Protein AF-X0S4E3-F1 (afdb_monomer)

Radius of gyration: 27.82 Å; Cα contacts (8 Å, |Δi|>4): 245; chains: 1; bounding box: 49×121×52 Å

Nearest PDB structures (foldseek):
  2nui-assembly1_A  TM=2.379E-01  e=7.200E+00  Bos taurus

Structure (mmCIF, N/CA/C/O backbone):
data_AF-X0S4E3-F1
#
_entry.id   AF-X0S4E3-F1
#
loop_
_atom_site.group_PDB
_atom_site.id
_atom_site.type_symbol
_atom_site.label_atom_id
_atom_site.label_alt_id
_atom_site.label_comp_id
_atom_site.label_asym_id
_atom_site.label_entity_id
_atom_site.label_seq_id
_atom_site.pdbx_PDB_ins_code
_atom_site.Cartn_x
_atom_site.Cartn_y
_atom_site.Cartn_z
_atom_site.occupancy
_atom_site.B_iso_or_equiv
_atom_site.auth_seq_id
_atom_site.auth_comp_id
_atom_site.auth_asym_id
_atom_site.auth_atom_id
_atom_site.pdbx_PDB_model_num
ATOM 1 N N . MET A 1 1 ? -19.720 76.109 3.151 1.00 43.03 1 MET A N 1
ATOM 2 C CA . MET A 1 1 ? -20.558 76.505 4.301 1.00 43.03 1 MET A CA 1
ATOM 3 C C . MET A 1 1 ? -21.151 75.230 4.879 1.00 43.03 1 MET A C 1
ATOM 5 O O . MET A 1 1 ? -21.863 74.566 4.143 1.00 43.03 1 MET A O 1
ATOM 9 N N . CYS A 1 2 ? -20.734 74.850 6.092 1.00 37.62 2 CYS A N 1
ATOM 10 C CA . CYS A 1 2 ? -21.480 74.135 7.144 1.00 37.62 2 CYS A CA 1
ATOM 11 C C . CYS A 1 2 ? -20.508 73.424 8.108 1.00 37.62 2 CYS A C 1
ATOM 13 O O . CYS A 1 2 ? -19.644 72.656 7.701 1.00 37.62 2 CYS A O 1
ATOM 15 N N . LEU A 1 3 ? -20.673 73.822 9.370 1.00 37.97 3 LEU A N 1
ATOM 16 C CA . LEU A 1 3 ? -20.004 73.531 10.642 1.00 37.97 3 LEU A CA 1
ATOM 17 C C . LEU A 1 3 ? -19.635 72.065 10.967 1.00 37.97 3 LEU A C 1
ATOM 19 O O . LEU A 1 3 ? -20.323 71.150 10.520 1.00 37.97 3 LEU A O 1
ATOM 23 N N . PRO A 1 4 ? -18.665 71.858 11.888 1.00 50.25 4 PRO A N 1
ATOM 24 C CA . PRO A 1 4 ? -18.472 70.607 12.615 1.00 50.25 4 PRO A CA 1
ATOM 25 C C . PRO A 1 4 ? -19.349 70.559 13.882 1.00 50.25 4 PRO A C 1
ATOM 27 O O . PRO A 1 4 ? -19.488 71.561 14.583 1.00 50.25 4 PRO A O 1
ATOM 30 N N . VAL A 1 5 ? -19.891 69.386 14.218 1.00 59.16 5 VAL A N 1
ATOM 31 C CA . VAL A 1 5 ? -20.451 69.085 15.547 1.00 59.16 5 VAL A CA 1
ATOM 32 C C . VAL A 1 5 ? -20.034 67.665 15.915 1.00 59.16 5 VAL A C 1
ATOM 34 O O . VAL A 1 5 ? -20.368 66.712 15.216 1.00 59.16 5 VAL A O 1
ATOM 37 N N . GLY A 1 6 ? -19.262 67.539 16.993 1.00 50.38 6 GLY A N 1
ATOM 38 C CA . GLY A 1 6 ? -18.930 66.258 17.604 1.00 50.38 6 GLY A CA 1
ATOM 39 C C . GLY A 1 6 ? -20.053 65.772 18.518 1.00 50.38 6 GLY A C 1
ATOM 40 O O . GLY A 1 6 ? -20.710 66.578 19.173 1.00 50.38 6 GLY A O 1
ATOM 41 N N . ILE A 1 7 ? -20.231 64.453 18.588 1.00 59.47 7 ILE A N 1
ATOM 42 C CA . ILE A 1 7 ? -20.979 63.765 19.643 1.00 59.47 7 ILE A CA 1
ATOM 43 C C . ILE A 1 7 ? -20.182 62.508 20.007 1.00 59.47 7 ILE A C 1
ATOM 45 O O . ILE A 1 7 ? -19.994 61.617 19.183 1.00 59.47 7 ILE A O 1
ATOM 49 N N . ALA A 1 8 ? -19.688 62.464 21.242 1.00 51.38 8 ALA A N 1
ATOM 50 C CA . ALA A 1 8 ? -19.317 61.229 21.922 1.00 51.38 8 ALA A CA 1
ATOM 51 C C . ALA A 1 8 ? -20.599 60.539 22.409 1.00 51.38 8 ALA A C 1
ATOM 53 O O . ALA A 1 8 ? -21.507 61.257 22.812 1.00 51.38 8 ALA A O 1
ATOM 54 N N . VAL A 1 9 ? -20.661 59.199 22.426 1.00 55.50 9 VAL A N 1
ATOM 55 C CA . VAL A 1 9 ? -21.383 58.407 23.448 1.00 55.50 9 VAL A CA 1
ATOM 56 C C . VAL A 1 9 ? -21.129 56.899 23.263 1.00 55.50 9 VAL A C 1
ATOM 58 O O . VAL A 1 9 ? -21.365 56.323 22.207 1.00 55.50 9 VAL A O 1
ATOM 61 N N . SER A 1 10 ? -20.612 56.336 24.355 1.00 46.28 10 SER A N 1
ATOM 62 C CA . SER A 1 10 ? -20.863 55.051 25.018 1.00 46.28 10 SER A CA 1
ATOM 63 C C . SER A 1 10 ? -20.974 53.726 24.259 1.00 46.28 10 SER A C 1
ATOM 65 O O . SER A 1 10 ? -21.902 53.456 23.503 1.00 46.28 10 SER A O 1
ATOM 67 N N . SER A 1 11 ? -20.093 52.827 24.699 1.00 52.97 11 SER A N 1
ATOM 68 C CA . SER A 1 11 ? -20.188 51.372 24.669 1.00 52.97 11 SER A CA 1
ATOM 69 C C . SER A 1 11 ? -21.566 50.861 25.105 1.00 52.97 11 SER A C 1
ATOM 71 O O . SER A 1 11 ? -21.992 51.095 26.237 1.00 52.97 11 SER A O 1
ATOM 73 N N . ALA A 1 12 ? -22.215 50.088 24.237 1.00 58.09 12 ALA A N 1
ATOM 74 C CA . ALA A 1 12 ? -23.301 49.191 24.608 1.00 58.09 12 ALA A CA 1
ATOM 75 C C . ALA A 1 12 ? -22.767 47.752 24.586 1.00 58.09 12 ALA A C 1
ATOM 77 O O . ALA A 1 12 ? -22.445 47.204 23.533 1.00 58.09 12 ALA A O 1
ATOM 78 N N . LEU A 1 13 ? -22.642 47.163 25.776 1.00 52.12 13 LEU A N 1
ATOM 79 C CA . LEU A 1 13 ? -22.484 45.726 25.970 1.00 52.12 13 LEU A CA 1
ATOM 80 C C . LEU A 1 13 ? -23.797 45.056 25.554 1.00 52.12 13 LEU A C 1
ATOM 82 O O . LEU A 1 13 ? -24.798 45.167 26.261 1.00 52.12 13 LEU A O 1
ATOM 86 N N . PHE A 1 14 ? -23.807 44.367 24.416 1.00 51.75 14 PHE A N 1
ATOM 87 C CA . PHE A 1 14 ? -24.912 43.481 24.065 1.00 51.75 14 PHE A CA 1
ATOM 88 C C . PHE A 1 14 ? -24.713 42.135 24.768 1.00 51.75 14 PHE A C 1
ATOM 90 O O . PHE A 1 14 ? -24.033 41.244 24.271 1.00 51.75 14 PHE A O 1
ATOM 97 N N . LEU A 1 15 ? -25.315 42.003 25.952 1.00 50.78 15 LEU A N 1
ATOM 98 C CA . LEU A 1 15 ? -25.684 40.710 26.524 1.00 50.78 15 LEU A CA 1
ATOM 99 C C . LEU A 1 15 ? -26.962 40.235 25.818 1.00 50.78 15 LEU A C 1
ATOM 101 O O . LEU A 1 15 ? -28.065 40.625 26.197 1.00 50.78 15 LEU A O 1
ATOM 105 N N . SER A 1 16 ? -26.821 39.404 24.784 1.00 55.19 16 SER A N 1
ATOM 106 C CA . SER A 1 16 ? -27.931 38.589 24.285 1.00 55.19 16 SER A CA 1
ATOM 107 C C . SER A 1 16 ? -27.975 37.278 25.066 1.00 55.19 16 SER A C 1
ATOM 109 O O . SER A 1 16 ? -27.141 36.396 24.866 1.00 55.19 16 SER A O 1
ATOM 111 N N . ALA A 1 17 ? -28.951 37.163 25.962 1.00 46.31 17 ALA A N 1
ATOM 112 C CA . ALA A 1 17 ? -29.372 35.896 26.533 1.00 46.31 17 ALA A CA 1
ATOM 113 C C . ALA A 1 17 ? -30.315 35.185 25.548 1.00 46.31 17 ALA A C 1
ATOM 115 O O . ALA A 1 17 ? -31.330 35.760 25.169 1.00 46.31 17 ALA A O 1
ATOM 116 N N . CYS A 1 18 ? -29.986 33.950 25.172 1.00 43.03 18 CYS A N 1
ATOM 117 C CA . CYS A 1 18 ? -30.846 32.957 24.516 1.00 43.03 18 CYS A CA 1
ATOM 118 C C . CYS A 1 18 ? -30.232 31.592 24.859 1.00 43.03 18 CYS A C 1
ATOM 120 O O . CYS A 1 18 ? -29.018 31.459 24.781 1.00 43.03 18 CYS A O 1
ATOM 122 N N . ASN A 1 19 ? -30.917 30.512 25.189 1.00 43.62 19 ASN A N 1
ATOM 123 C CA . ASN A 1 19 ? -32.287 30.183 25.553 1.00 43.62 19 ASN A CA 1
ATOM 124 C C . ASN A 1 19 ? -32.121 28.761 26.124 1.00 43.62 19 ASN A C 1
ATOM 126 O O . ASN A 1 19 ? -31.388 27.970 25.527 1.00 43.62 19 ASN A O 1
ATOM 130 N N . ASP A 1 20 ? -32.727 28.438 27.264 1.00 48.25 20 ASP A N 1
ATOM 131 C CA . ASP A 1 20 ? -32.642 27.093 27.845 1.00 48.25 20 ASP A CA 1
ATOM 132 C C . ASP A 1 20 ? -33.480 26.152 26.970 1.00 48.25 20 ASP A C 1
ATOM 134 O O . ASP A 1 20 ? -34.703 26.065 27.068 1.00 48.25 20 ASP A O 1
ATOM 138 N N . SER A 1 21 ? -32.827 25.561 25.978 1.00 42.69 21 SER A N 1
ATOM 139 C CA . SER A 1 21 ? -33.369 24.481 25.174 1.00 42.69 21 SER A CA 1
ATOM 140 C C . SER A 1 21 ? -32.535 23.269 25.515 1.00 42.69 21 SER A C 1
ATOM 142 O O . SER A 1 21 ? -31.381 23.164 25.106 1.00 42.69 21 SER A O 1
ATOM 144 N N . ASN 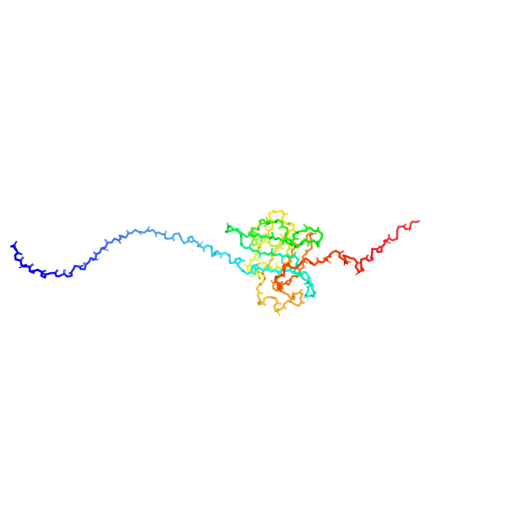A 1 22 ? -33.137 22.377 26.296 1.00 50.69 22 ASN A N 1
ATOM 145 C CA . ASN A 1 22 ? -32.684 21.016 26.507 1.00 50.69 22 ASN A CA 1
ATOM 146 C C . ASN A 1 22 ? -32.705 20.292 25.150 1.00 50.69 22 ASN A C 1
ATOM 148 O O . ASN A 1 22 ? -33.638 19.568 24.814 1.00 50.69 22 ASN A O 1
ATOM 152 N N . ILE A 1 23 ? -31.706 20.588 24.324 1.00 40.09 23 ILE A N 1
ATOM 153 C CA . ILE A 1 23 ? -31.292 19.744 23.223 1.00 40.09 23 ILE A CA 1
ATOM 154 C C . ILE A 1 23 ? -30.267 18.833 23.859 1.00 40.09 23 ILE A C 1
ATOM 156 O O . ILE A 1 23 ? -29.116 19.204 24.081 1.00 40.09 23 ILE A O 1
ATOM 160 N N . GLN A 1 24 ? -30.752 17.650 24.220 1.00 41.00 24 GLN A N 1
ATOM 161 C CA . GLN A 1 24 ? -29.929 16.473 24.367 1.00 41.00 24 GLN A CA 1
ATOM 162 C C . GLN A 1 24 ? -29.061 16.431 23.112 1.00 41.00 24 GLN A C 1
ATOM 164 O O . GLN A 1 24 ? -29.558 16.177 22.015 1.00 41.00 24 GLN A O 1
ATOM 169 N N . ALA A 1 25 ? -27.801 16.837 23.269 1.00 37.44 25 ALA A N 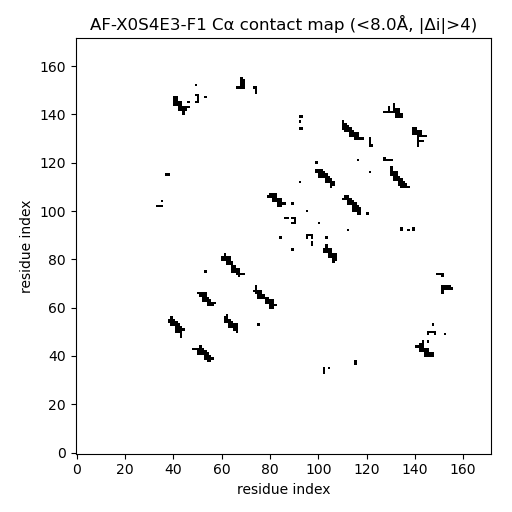1
ATOM 170 C CA . ALA A 1 25 ? -26.788 16.632 22.266 1.00 37.44 25 ALA A CA 1
ATOM 171 C C . ALA A 1 25 ? -26.752 15.121 22.078 1.00 37.44 25 ALA A C 1
ATOM 173 O O . ALA A 1 25 ? -26.221 14.388 22.911 1.00 37.44 25 ALA A O 1
ATOM 174 N N . ASP A 1 26 ? -27.437 14.665 21.036 1.00 37.53 26 ASP A N 1
ATOM 175 C CA . ASP A 1 26 ? -27.098 13.431 20.376 1.00 37.53 26 ASP A CA 1
ATOM 176 C C . ASP A 1 26 ? -25.646 13.631 19.973 1.00 37.53 26 ASP A C 1
ATOM 178 O O . ASP A 1 26 ? -25.326 14.361 19.030 1.00 37.53 26 ASP A O 1
ATOM 182 N N . THR A 1 27 ? -24.755 13.116 20.814 1.00 39.03 27 THR A N 1
ATOM 183 C CA . THR A 1 27 ? -23.342 12.970 20.529 1.00 39.03 27 THR A CA 1
ATOM 184 C C . THR A 1 27 ? -23.265 11.936 19.415 1.00 39.03 27 THR A C 1
ATOM 186 O O . THR A 1 27 ? -22.846 10.800 19.627 1.00 39.03 27 THR A O 1
ATOM 189 N N . GLY A 1 28 ? -23.717 12.324 18.220 1.00 39.19 28 GLY A N 1
ATOM 190 C CA . GLY A 1 28 ? -23.320 11.701 16.983 1.00 39.19 28 GLY A CA 1
ATOM 191 C C . GLY A 1 28 ? -21.812 11.758 17.021 1.00 39.19 28 GLY A C 1
ATOM 192 O O . GLY A 1 28 ? -21.222 12.835 16.916 1.00 39.19 28 GLY A O 1
ATOM 193 N N . MET A 1 29 ? -21.210 10.613 17.330 1.00 38.31 29 MET A N 1
ATOM 194 C CA . MET A 1 29 ? -19.779 10.432 17.248 1.00 38.31 29 MET A CA 1
ATOM 195 C C . MET A 1 29 ? -19.435 10.857 15.831 1.00 38.31 29 MET A C 1
ATOM 197 O O . MET A 1 29 ? -19.835 10.200 14.872 1.00 38.31 29 MET A O 1
ATOM 201 N N . VAL A 1 30 ? -18.808 12.024 15.696 1.00 39.00 30 VAL A N 1
ATOM 202 C CA . VAL A 1 30 ? -18.184 12.413 14.443 1.00 39.00 30 VAL A CA 1
ATOM 203 C C . VAL A 1 30 ? -17.111 11.355 14.269 1.00 39.00 30 VAL A C 1
ATOM 205 O O . VAL A 1 30 ? -16.094 11.395 14.960 1.00 39.00 30 VAL A O 1
ATOM 208 N N . GLU A 1 31 ? -17.420 10.327 13.478 1.00 47.69 31 GLU A N 1
ATOM 209 C CA . GLU A 1 31 ? -16.461 9.317 13.065 1.00 47.69 31 GLU A CA 1
ATOM 210 C C . GLU A 1 31 ? -15.294 10.111 12.495 1.00 47.69 31 GLU A C 1
ATOM 212 O O . GLU A 1 31 ? -15.454 10.865 11.529 1.00 47.69 31 GLU A O 1
ATOM 217 N N . ALA A 1 32 ? -14.169 10.092 13.212 1.00 57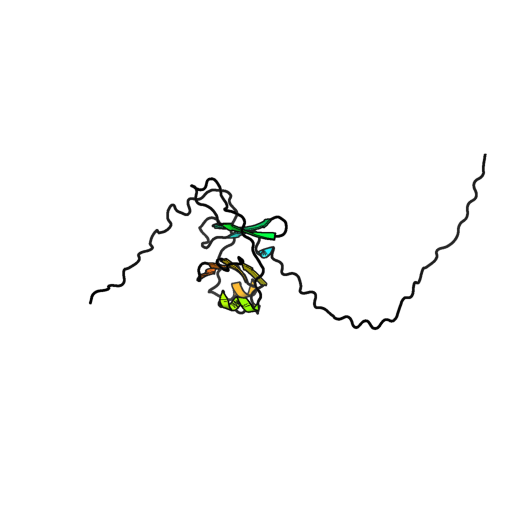.09 32 ALA A N 1
ATOM 218 C CA . ALA A 1 32 ? -12.991 10.815 12.786 1.00 57.09 32 ALA A CA 1
ATOM 219 C C . ALA A 1 32 ? -12.684 10.328 11.371 1.00 57.09 32 ALA A C 1
ATOM 221 O O . ALA A 1 32 ? -12.575 9.123 11.147 1.00 57.09 32 ALA A O 1
ATOM 222 N N . ALA A 1 33 ? -12.633 11.257 10.416 1.00 67.44 33 ALA A N 1
ATOM 223 C CA . ALA A 1 33 ? -12.329 10.909 9.040 1.00 67.44 33 ALA A CA 1
ATOM 224 C C . ALA A 1 33 ? -11.004 10.138 9.028 1.00 67.44 33 ALA A C 1
ATOM 226 O O . ALA A 1 33 ? -10.003 10.627 9.555 1.00 67.44 33 ALA A O 1
ATOM 227 N N . ILE A 1 34 ? -11.030 8.921 8.485 1.00 82.75 34 ILE A N 1
ATOM 228 C CA . ILE A 1 34 ? -9.844 8.073 8.377 1.00 82.75 34 ILE A CA 1
ATOM 229 C C . ILE A 1 34 ? -8.837 8.811 7.493 1.00 82.75 34 ILE A C 1
ATOM 231 O O . ILE A 1 34 ? -9.164 9.207 6.371 1.00 82.75 34 ILE A O 1
ATOM 235 N N . ASP A 1 35 ? -7.629 9.027 8.010 1.00 88.50 35 ASP A N 1
ATOM 236 C CA . ASP A 1 35 ? -6.566 9.684 7.261 1.00 88.50 35 ASP A CA 1
ATOM 237 C C . ASP A 1 35 ? -5.978 8.715 6.231 1.00 88.50 35 ASP A C 1
ATOM 239 O O . ASP A 1 35 ? -5.246 7.785 6.560 1.00 88.50 35 ASP A O 1
ATOM 243 N N . LEU A 1 36 ? -6.323 8.939 4.966 1.00 92.56 36 LEU A N 1
ATOM 244 C CA . LEU A 1 36 ? -5.842 8.133 3.848 1.00 92.56 36 LEU A CA 1
ATOM 245 C C . LEU A 1 36 ? -4.522 8.647 3.265 1.00 92.56 36 LEU A C 1
ATOM 247 O O . LEU A 1 36 ? -3.946 7.974 2.415 1.00 92.56 36 LEU A O 1
ATOM 251 N N . SER A 1 37 ? -4.013 9.797 3.727 1.00 94.62 37 SER A N 1
ATOM 252 C CA . SER A 1 37 ? -2.745 10.357 3.238 1.00 94.62 37 SER A CA 1
ATOM 253 C C . SER A 1 37 ? -1.543 9.459 3.534 1.00 94.62 37 SER A C 1
ATOM 255 O O . SER A 1 37 ? -0.545 9.496 2.814 1.00 94.62 37 SER A O 1
ATOM 257 N N . VAL A 1 38 ? -1.671 8.570 4.524 1.00 94.94 38 VAL A N 1
ATOM 258 C CA . VAL A 1 38 ? -0.688 7.519 4.808 1.00 94.94 38 VAL A CA 1
ATOM 259 C C . VAL A 1 38 ? -0.428 6.615 3.595 1.00 94.94 38 VAL A C 1
ATOM 261 O O . VAL A 1 38 ? 0.689 6.126 3.418 1.00 94.94 38 VAL A O 1
ATOM 264 N N . PHE A 1 39 ? -1.422 6.452 2.716 1.00 96.81 39 PHE A N 1
ATOM 265 C CA . PHE A 1 39 ? -1.308 5.659 1.496 1.00 96.81 39 PHE A CA 1
ATOM 266 C C . PHE A 1 39 ? -0.767 6.426 0.291 1.00 96.81 39 PHE A C 1
ATOM 268 O O . PHE A 1 39 ? -0.531 5.815 -0.744 1.00 96.81 39 PHE A O 1
ATOM 275 N N . GLU A 1 40 ? -0.585 7.744 0.356 1.00 97.00 40 GLU A N 1
ATOM 276 C CA . GLU A 1 40 ? -0.037 8.474 -0.786 1.00 97.00 40 GLU A CA 1
ATOM 277 C C . GLU A 1 40 ? 1.426 8.086 -1.000 1.00 97.00 40 GLU A C 1
ATOM 279 O O . GLU A 1 40 ? 2.263 8.321 -0.129 1.00 97.00 40 GLU A O 1
ATOM 284 N N . GLY A 1 41 ? 1.759 7.516 -2.156 1.00 96.50 41 GLY A N 1
ATOM 285 C CA . GLY A 1 41 ? 3.121 7.086 -2.448 1.00 96.50 41 GLY A CA 1
ATOM 286 C C . GLY A 1 41 ? 3.216 6.011 -3.520 1.00 96.50 41 GLY A C 1
ATOM 287 O O . GLY A 1 41 ? 2.238 5.655 -4.178 1.00 96.50 41 GLY A O 1
ATOM 288 N N . CYS A 1 42 ? 4.431 5.500 -3.691 1.00 95.88 42 CYS A N 1
ATOM 289 C CA . CYS A 1 42 ? 4.734 4.417 -4.609 1.00 95.88 42 CYS A CA 1
ATOM 290 C C . CYS A 1 42 ? 5.183 3.178 -3.847 1.00 95.88 42 CYS A C 1
ATOM 292 O O . CYS A 1 42 ? 5.857 3.280 -2.822 1.00 95.88 42 CYS A O 1
ATOM 294 N N . TYR A 1 43 ? 4.796 2.014 -4.356 1.00 95.12 43 TYR A N 1
ATOM 295 C CA . TYR A 1 43 ? 4.944 0.742 -3.673 1.00 95.12 43 TYR A CA 1
ATOM 296 C C . TYR A 1 43 ? 5.490 -0.339 -4.590 1.00 95.12 43 TYR A C 1
ATOM 298 O O . TYR A 1 43 ? 5.252 -0.340 -5.800 1.00 95.12 43 TYR A O 1
ATOM 306 N N . THR A 1 44 ? 6.187 -1.287 -3.982 1.00 92.12 44 THR A N 1
ATOM 307 C CA . THR A 1 44 ? 6.736 -2.482 -4.621 1.00 92.12 44 THR A CA 1
ATOM 308 C C . THR A 1 44 ? 6.590 -3.681 -3.685 1.00 92.12 44 THR A C 1
ATOM 310 O O . THR A 1 44 ? 6.467 -3.517 -2.470 1.00 92.12 44 THR A O 1
ATOM 313 N N . VAL A 1 45 ? 6.595 -4.890 -4.243 1.00 87.56 45 VAL A N 1
ATOM 314 C CA . VAL A 1 45 ? 6.555 -6.149 -3.478 1.00 87.56 45 VAL A CA 1
ATOM 315 C C . VAL A 1 45 ? 7.943 -6.605 -3.010 1.00 87.56 45 VAL A C 1
ATOM 317 O O . VAL A 1 45 ? 8.053 -7.606 -2.314 1.00 87.56 45 VAL A O 1
ATOM 320 N N . SER A 1 46 ? 9.007 -5.891 -3.393 1.00 84.69 46 SER A N 1
ATOM 321 C CA . SER A 1 46 ? 10.395 -6.211 -3.046 1.00 84.69 46 SER A CA 1
ATOM 322 C C . SER A 1 46 ? 11.213 -4.941 -2.822 1.00 84.69 46 SER A C 1
ATOM 324 O O . SER A 1 46 ? 11.135 -4.016 -3.626 1.00 84.69 46 SER A O 1
ATOM 326 N N . HIS A 1 47 ? 12.030 -4.905 -1.765 1.00 79.38 47 HIS A N 1
ATOM 327 C CA . HIS A 1 47 ? 12.892 -3.763 -1.421 1.00 79.38 47 HIS A CA 1
ATOM 328 C C . HIS A 1 47 ? 13.821 -3.302 -2.552 1.00 79.38 47 HIS A C 1
ATOM 330 O O . HIS A 1 47 ? 14.146 -2.119 -2.629 1.00 79.38 47 HIS A O 1
ATOM 336 N N . ASP A 1 48 ? 14.251 -4.232 -3.404 1.00 82.56 48 ASP A N 1
ATOM 337 C CA . ASP A 1 48 ? 15.257 -3.985 -4.441 1.00 82.56 48 ASP A CA 1
ATOM 338 C C . ASP A 1 48 ? 14.638 -3.711 -5.822 1.00 82.56 48 ASP A C 1
ATOM 340 O O . ASP A 1 48 ? 15.352 -3.565 -6.816 1.00 82.56 48 ASP A O 1
ATOM 344 N N . GLU A 1 49 ? 13.308 -3.657 -5.904 1.00 85.12 49 GLU A N 1
ATOM 345 C CA . GLU A 1 49 ? 12.583 -3.445 -7.152 1.00 85.12 49 GLU A CA 1
ATOM 346 C C . GLU A 1 49 ? 12.042 -2.013 -7.268 1.00 85.12 49 GLU A C 1
ATOM 348 O O . GLU A 1 49 ? 11.664 -1.402 -6.264 1.00 85.12 49 GLU A O 1
ATOM 353 N N . PRO A 1 50 ? 11.964 -1.463 -8.496 1.00 87.94 50 PRO A N 1
ATOM 354 C CA . PRO A 1 50 ? 11.331 -0.170 -8.727 1.00 87.94 50 PRO A CA 1
ATOM 355 C C . PRO A 1 50 ? 9.850 -0.203 -8.330 1.00 87.94 50 PRO A C 1
ATOM 357 O O . PRO A 1 50 ? 9.239 -1.268 -8.223 1.00 87.94 50 PRO A O 1
ATOM 360 N N . ALA A 1 51 ? 9.254 0.978 -8.168 1.00 91.69 51 ALA A N 1
ATOM 361 C CA . ALA A 1 51 ? 7.829 1.102 -7.893 1.00 91.69 51 ALA A CA 1
ATOM 362 C C . ALA A 1 51 ? 6.985 0.369 -8.948 1.00 91.69 51 ALA A C 1
ATOM 364 O O . ALA A 1 51 ? 7.236 0.501 -10.141 1.00 91.69 51 ALA A O 1
ATOM 365 N N . GLN A 1 52 ? 5.963 -0.363 -8.512 1.00 91.50 52 GLN A N 1
ATOM 366 C CA . GLN A 1 52 ? 5.019 -1.091 -9.371 1.00 91.50 52 GLN A CA 1
ATOM 367 C C . GLN A 1 52 ? 3.589 -0.569 -9.220 1.00 91.50 52 GLN A C 1
ATOM 369 O O . GLN A 1 52 ? 2.795 -0.662 -10.151 1.00 91.50 52 GLN A O 1
ATOM 374 N N . ILE A 1 53 ? 3.268 0.007 -8.062 1.00 93.88 53 ILE A N 1
ATOM 375 C CA . ILE A 1 53 ? 1.955 0.561 -7.732 1.00 93.88 53 ILE A CA 1
ATOM 376 C C . ILE A 1 53 ? 2.161 2.012 -7.304 1.00 93.88 53 ILE A C 1
ATOM 378 O O . ILE A 1 53 ? 3.045 2.296 -6.499 1.00 93.88 53 ILE A O 1
ATOM 382 N N . LYS A 1 54 ? 1.331 2.930 -7.792 1.00 96.44 54 LYS A N 1
ATOM 383 C CA . LYS A 1 54 ? 1.254 4.312 -7.314 1.00 96.44 54 LYS A CA 1
ATOM 384 C C . LYS A 1 54 ? -0.126 4.564 -6.739 1.00 96.44 54 LYS A C 1
ATOM 386 O O . LYS A 1 54 ? -1.116 4.286 -7.404 1.00 96.44 54 LYS A O 1
ATOM 391 N N . VAL A 1 55 ? -0.190 5.1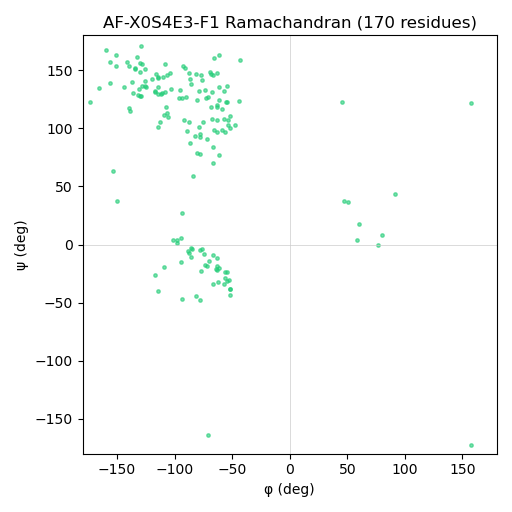44 -5.550 1.00 97.94 55 VAL A N 1
ATOM 392 C CA . VAL A 1 55 ? -1.421 5.648 -4.939 1.00 97.94 55 VAL A CA 1
ATOM 393 C C . VAL A 1 55 ? -1.308 7.161 -4.812 1.00 97.94 55 VAL A C 1
ATOM 395 O O . VAL A 1 55 ? -0.301 7.687 -4.339 1.00 97.94 55 VAL A O 1
ATOM 398 N N . SER A 1 56 ? -2.331 7.871 -5.278 1.00 97.25 56 SER A N 1
ATOM 399 C CA . SER A 1 56 ? -2.349 9.336 -5.314 1.00 97.25 56 SER A CA 1
ATOM 400 C C . SER A 1 56 ? -3.771 9.871 -5.191 1.00 97.25 56 SER A C 1
ATOM 402 O O . SER A 1 56 ? -4.736 9.140 -5.425 1.00 97.25 56 SER A O 1
ATOM 404 N N . GLN A 1 57 ? -3.907 11.153 -4.858 1.00 96.62 57 GLN A N 1
ATOM 405 C CA . GLN A 1 57 ? -5.190 11.842 -4.915 1.00 96.62 57 GLN A CA 1
ATOM 406 C C . GLN A 1 57 ? -5.346 12.559 -6.265 1.00 96.62 57 GLN A C 1
ATOM 408 O O . GLN A 1 57 ? -4.495 13.356 -6.657 1.00 96.62 57 GLN A O 1
ATOM 413 N N . GLN A 1 58 ? -6.444 12.294 -6.974 1.00 95.56 58 GLN A N 1
ATOM 414 C CA . GLN A 1 58 ? -6.802 12.938 -8.242 1.00 95.56 58 GLN A CA 1
ATOM 415 C C . GLN A 1 58 ? -8.263 13.388 -8.178 1.00 95.56 58 GLN A C 1
ATOM 417 O O . GLN A 1 58 ? -9.137 12.617 -7.789 1.00 95.56 58 GLN A O 1
ATOM 422 N N . ASP A 1 59 ? -8.531 14.658 -8.494 1.00 93.31 59 ASP A N 1
ATOM 423 C CA . ASP A 1 59 ? -9.878 15.253 -8.447 1.00 93.31 59 ASP A CA 1
ATOM 424 C C . ASP A 1 59 ? -10.629 15.012 -7.119 1.00 93.31 59 ASP A C 1
ATOM 426 O O . ASP A 1 59 ? -11.838 14.788 -7.077 1.00 93.31 59 ASP A O 1
ATOM 430 N N . GLY A 1 60 ? -9.892 15.030 -6.002 1.00 90.56 60 GLY A N 1
ATOM 431 C CA . GLY A 1 60 ? -10.427 14.793 -4.657 1.00 90.56 60 GLY A CA 1
ATOM 432 C C . GLY A 1 60 ? -10.710 13.324 -4.321 1.00 90.56 60 GLY A C 1
ATOM 433 O O . GLY A 1 60 ? -11.109 13.039 -3.194 1.00 90.56 60 GLY A O 1
ATOM 434 N N . SER A 1 61 ? -10.464 12.396 -5.247 1.00 93.56 61 SER A N 1
ATOM 435 C CA . SER A 1 61 ? -10.628 10.952 -5.055 1.00 93.56 61 SER A CA 1
ATOM 436 C C . SER A 1 61 ? -9.277 10.253 -4.938 1.00 93.56 61 SER A C 1
ATOM 438 O O . SER A 1 61 ? -8.303 10.648 -5.578 1.00 93.56 61 SER A O 1
ATOM 440 N N . TRP A 1 62 ? -9.214 9.200 -4.127 1.00 97.50 62 TRP A N 1
ATOM 441 C CA . TRP A 1 62 ? -8.043 8.331 -4.074 1.00 97.50 62 TRP A CA 1
ATOM 442 C C . TRP A 1 62 ? -8.057 7.381 -5.256 1.00 97.50 62 TRP A C 1
ATOM 444 O O . TRP A 1 62 ? -9.078 6.756 -5.547 1.00 97.50 62 TRP A O 1
ATOM 454 N N . VAL A 1 63 ? -6.920 7.282 -5.931 1.00 98.00 63 VAL A N 1
ATOM 455 C CA . VAL A 1 63 ? -6.750 6.405 -7.080 1.00 98.00 63 VAL A CA 1
ATOM 456 C C . VAL A 1 63 ? -5.445 5.642 -6.976 1.00 98.00 63 VAL A C 1
ATOM 458 O O . VAL A 1 63 ? -4.463 6.131 -6.407 1.00 98.00 63 VAL A O 1
ATOM 461 N N . MET A 1 64 ? -5.434 4.457 -7.567 1.00 96.50 64 MET A N 1
ATOM 462 C CA . MET A 1 64 ? -4.220 3.715 -7.843 1.00 96.50 64 MET A CA 1
ATOM 463 C C . MET A 1 64 ? -3.912 3.702 -9.335 1.00 96.50 64 MET A C 1
ATOM 465 O O . MET A 1 64 ? -4.807 3.831 -10.167 1.00 96.50 64 MET A O 1
ATOM 469 N N . GLN A 1 65 ? -2.639 3.523 -9.652 1.00 96.00 65 GLN A N 1
ATOM 470 C CA . GLN A 1 65 ? -2.155 3.227 -10.990 1.00 96.00 65 GLN A CA 1
ATOM 471 C C . GLN A 1 65 ? -1.090 2.133 -10.891 1.00 96.00 65 GLN A C 1
ATOM 473 O O . GLN A 1 65 ? -0.253 2.163 -9.985 1.00 96.00 65 GLN A O 1
ATOM 478 N N . MET A 1 66 ? -1.100 1.185 -11.816 1.00 92.94 66 MET A N 1
ATOM 479 C CA . MET A 1 66 ? -0.022 0.227 -12.017 1.00 92.94 66 MET A CA 1
ATOM 480 C C . MET A 1 66 ? 1.031 0.795 -12.958 1.00 92.94 66 MET A C 1
ATOM 482 O O . MET A 1 66 ? 0.740 1.561 -13.881 1.00 92.94 66 MET A O 1
ATOM 486 N N . LYS A 1 67 ? 2.280 0.403 -12.732 1.00 91.06 67 LYS A N 1
ATOM 487 C CA . LYS A 1 67 ? 3.358 0.715 -13.657 1.00 91.06 67 LYS A CA 1
ATOM 488 C C . LYS A 1 67 ? 3.242 -0.156 -14.898 1.00 91.06 67 LYS A C 1
ATOM 490 O O . LYS A 1 67 ? 3.064 -1.370 -14.818 1.00 91.06 67 LYS A O 1
ATOM 495 N N . GLU A 1 68 ? 3.352 0.478 -16.050 1.00 88.81 68 GLU A N 1
ATOM 496 C CA . GLU A 1 68 ? 3.260 -0.171 -17.345 1.00 88.81 68 GLU A CA 1
ATOM 497 C C . GLU A 1 68 ? 4.648 -0.621 -17.829 1.00 88.81 68 GLU A C 1
ATOM 499 O O . GLU A 1 68 ? 5.667 -0.012 -17.488 1.00 88.81 68 GLU A O 1
ATOM 504 N N . PRO A 1 69 ? 4.730 -1.684 -18.648 1.00 84.00 69 PRO A N 1
ATOM 505 C CA . PRO A 1 69 ? 5.992 -2.099 -19.232 1.00 84.00 69 PRO A CA 1
ATOM 506 C C . PRO A 1 69 ? 6.515 -1.040 -20.206 1.00 84.00 69 PRO A C 1
ATOM 508 O O . PRO A 1 69 ? 5.766 -0.253 -20.790 1.00 84.00 69 PRO A O 1
ATOM 511 N N . ALA A 1 70 ? 7.817 -1.097 -20.494 1.00 81.19 70 ALA A N 1
ATOM 512 C CA . ALA A 1 70 ? 8.479 -0.140 -21.380 1.00 81.19 70 ALA A CA 1
ATOM 513 C C . ALA A 1 70 ? 7.837 -0.002 -22.778 1.00 81.19 70 ALA A C 1
ATOM 515 O O . ALA A 1 70 ? 7.959 1.043 -23.424 1.00 81.19 70 ALA A O 1
ATOM 516 N N . SER A 1 71 ? 7.117 -1.027 -23.241 1.00 80.50 71 SER A N 1
ATOM 517 C CA . SER A 1 71 ? 6.399 -1.045 -24.518 1.00 80.50 71 SER A CA 1
ATOM 518 C C . SER A 1 71 ? 5.120 -0.191 -24.552 1.00 80.50 71 SER A C 1
ATOM 520 O O . SER A 1 71 ? 4.657 0.147 -25.645 1.00 80.50 71 SER A O 1
ATOM 522 N N . ALA A 1 72 ? 4.558 0.197 -23.403 1.00 80.44 72 ALA A N 1
ATOM 523 C CA . ALA A 1 72 ? 3.226 0.799 -23.300 1.00 80.44 72 ALA A CA 1
ATOM 524 C C . ALA A 1 72 ? 3.141 2.290 -23.685 1.00 80.44 72 ALA A C 1
ATOM 526 O O . ALA A 1 72 ? 2.050 2.854 -23.725 1.00 80.44 72 ALA A O 1
ATOM 527 N N . LYS A 1 73 ? 4.267 2.957 -23.992 1.00 83.75 73 LYS A N 1
ATOM 528 C CA . LYS A 1 73 ? 4.365 4.406 -24.322 1.00 83.75 73 LYS A CA 1
ATOM 529 C C . LYS A 1 73 ? 3.852 5.374 -23.241 1.00 83.75 73 LYS A C 1
ATOM 531 O O . LYS A 1 73 ? 3.854 6.584 -23.463 1.00 83.75 73 LYS A O 1
ATOM 536 N N . ARG A 1 74 ? 3.451 4.856 -22.086 1.00 88.62 74 ARG A N 1
ATOM 537 C CA . ARG A 1 74 ? 3.130 5.565 -20.847 1.00 88.62 74 ARG A CA 1
ATOM 538 C C . ARG A 1 74 ? 3.830 4.849 -19.695 1.00 88.62 74 ARG A C 1
ATOM 540 O O . ARG A 1 74 ? 4.245 3.707 -19.880 1.00 88.62 74 ARG A O 1
ATOM 547 N N . VAL A 1 75 ? 3.980 5.538 -18.567 1.00 90.38 75 VAL A N 1
ATOM 548 C CA . VAL A 1 75 ? 4.653 4.990 -17.377 1.00 90.38 75 VAL A CA 1
ATOM 549 C C . VAL A 1 75 ? 3.670 4.363 -16.408 1.00 90.38 75 VAL A C 1
ATOM 551 O O . VAL A 1 75 ? 3.876 3.249 -15.949 1.00 90.38 75 VAL A O 1
ATOM 554 N N . TRP A 1 76 ? 2.587 5.075 -16.131 1.00 93.06 76 TRP A N 1
ATOM 555 C CA . TRP A 1 76 ? 1.509 4.627 -15.264 1.00 93.06 76 TRP A CA 1
ATOM 556 C C . TRP A 1 76 ? 0.273 4.354 -16.118 1.00 93.06 76 TRP A C 1
ATOM 558 O O . TRP A 1 76 ? 0.048 5.061 -17.109 1.00 93.06 76 TRP A O 1
ATOM 568 N N . ASP A 1 77 ? -0.498 3.338 -15.750 1.00 93.44 77 ASP A N 1
ATOM 569 C CA . ASP A 1 77 ? -1.756 2.996 -16.402 1.00 93.44 77 ASP A CA 1
ATOM 570 C C . ASP A 1 77 ? -2.873 4.017 -16.100 1.00 93.44 77 ASP A C 1
ATOM 572 O O . ASP A 1 77 ? -2.615 5.162 -15.716 1.00 93.44 77 ASP A O 1
ATOM 576 N N . ASP A 1 78 ? -4.128 3.653 -16.355 1.00 95.12 78 ASP A N 1
ATOM 577 C CA . ASP A 1 78 ? -5.261 4.533 -16.076 1.00 95.12 78 ASP A CA 1
ATOM 578 C C . ASP A 1 78 ? -5.571 4.560 -14.578 1.00 95.12 78 ASP A C 1
ATOM 580 O O . ASP A 1 78 ? -5.512 3.543 -13.900 1.00 95.12 78 ASP A O 1
ATOM 584 N N . ALA A 1 79 ? -5.933 5.734 -14.062 1.00 96.88 79 ALA A N 1
ATOM 585 C CA . ALA A 1 79 ? -6.291 5.890 -12.658 1.00 96.88 79 ALA A CA 1
ATOM 586 C C . ALA A 1 79 ? -7.542 5.069 -12.302 1.00 96.88 79 ALA A C 1
ATOM 588 O O . ALA A 1 79 ? -8.637 5.327 -12.807 1.00 96.88 79 ALA A O 1
ATOM 589 N N . GLU A 1 80 ? -7.382 4.113 -11.390 1.00 97.19 80 GLU A N 1
ATOM 590 C CA . GLU A 1 80 ? -8.461 3.284 -10.862 1.00 97.19 80 GLU A CA 1
ATOM 591 C C . GLU A 1 80 ? -8.863 3.757 -9.458 1.00 97.19 80 GLU A C 1
ATOM 593 O O . GLU A 1 80 ? -7.991 3.991 -8.621 1.00 97.19 80 GLU A O 1
ATOM 598 N N . PRO A 1 81 ? -10.164 3.894 -9.153 1.00 97.44 81 PRO A N 1
ATOM 599 C CA . PRO A 1 81 ? -10.610 4.419 -7.868 1.00 97.44 81 PRO A CA 1
ATOM 600 C C . PRO A 1 81 ? -10.300 3.465 -6.711 1.00 97.44 81 PRO A C 1
ATOM 602 O O . PRO A 1 81 ? -10.396 2.243 -6.845 1.00 97.44 81 PRO A O 1
ATOM 605 N N . LEU A 1 82 ? -10.007 4.047 -5.551 1.00 97.69 82 LEU A N 1
ATOM 606 C CA . LEU A 1 82 ? -9.863 3.355 -4.276 1.00 97.69 82 LEU A CA 1
ATOM 607 C C . LEU A 1 82 ? -10.968 3.792 -3.314 1.00 97.69 82 LEU A C 1
ATOM 609 O O . LEU A 1 82 ? -11.348 4.962 -3.265 1.00 97.69 82 LEU A O 1
ATOM 613 N N . GLU A 1 83 ? -11.452 2.852 -2.512 1.00 96.50 83 GLU A N 1
ATOM 614 C CA . GLU A 1 83 ? -12.425 3.104 -1.454 1.00 96.50 83 GLU A CA 1
ATOM 615 C C . GLU A 1 83 ? -11.958 2.540 -0.118 1.00 96.50 83 GLU A C 1
ATOM 617 O O . GLU A 1 83 ? -11.168 1.598 -0.060 1.00 96.50 83 GLU A O 1
ATOM 622 N N . VAL A 1 84 ? -12.468 3.126 0.962 1.00 96.75 84 VAL A N 1
ATOM 623 C CA . VAL A 1 84 ? -12.216 2.643 2.318 1.00 96.75 84 VAL A CA 1
ATOM 624 C C . VAL A 1 84 ? -12.889 1.291 2.511 1.00 96.75 84 VAL A C 1
ATOM 626 O O . VAL A 1 84 ? -14.079 1.129 2.238 1.00 96.75 84 VAL A O 1
ATOM 629 N N . ILE A 1 85 ? -12.133 0.339 3.046 1.00 95.94 85 ILE A N 1
ATOM 630 C CA . ILE A 1 85 ? -12.638 -0.966 3.459 1.00 95.94 85 ILE A CA 1
ATOM 631 C C . ILE A 1 85 ? -12.964 -0.912 4.948 1.00 95.94 85 ILE A C 1
ATOM 633 O O . ILE A 1 85 ? -12.174 -0.429 5.761 1.00 95.94 85 ILE A O 1
ATOM 637 N N . LYS A 1 86 ? -14.145 -1.408 5.323 1.00 94.56 86 LYS A N 1
ATOM 638 C CA . LYS A 1 86 ? -14.574 -1.389 6.722 1.00 94.56 86 LYS A CA 1
ATOM 639 C C . LYS A 1 86 ? -13.732 -2.346 7.547 1.00 94.56 86 LYS A C 1
ATOM 641 O O . LYS A 1 86 ? -13.380 -3.433 7.096 1.00 94.56 86 LYS A O 1
ATOM 646 N N . ASN A 1 87 ? -13.533 -1.990 8.810 1.00 92.94 87 ASN A N 1
ATOM 647 C CA . ASN A 1 87 ? -12.808 -2.811 9.774 1.00 92.94 87 ASN A CA 1
ATOM 648 C C . ASN A 1 87 ? -13.353 -4.267 9.837 1.00 92.94 87 ASN A C 1
ATOM 650 O O . ASN A 1 87 ? -12.585 -5.225 9.801 1.00 92.94 87 ASN A O 1
ATOM 654 N N . SER A 1 88 ? -14.677 -4.454 9.748 1.00 94.56 88 SER A N 1
ATOM 655 C CA . SER A 1 88 ? -15.323 -5.780 9.705 1.00 94.56 88 SER A CA 1
ATOM 656 C C . SER A 1 88 ? -14.969 -6.650 8.488 1.00 94.56 88 SER A C 1
ATOM 658 O O . SER A 1 88 ? -15.222 -7.852 8.501 1.00 94.56 88 SER A O 1
ATOM 660 N N . GLU A 1 89 ? -14.455 -6.056 7.411 1.00 95.00 89 GLU A N 1
ATOM 661 C CA . GLU A 1 89 ? -14.082 -6.753 6.174 1.00 95.00 89 GLU A CA 1
ATOM 662 C C . GLU A 1 89 ? -12.593 -7.135 6.148 1.00 95.00 89 GLU A C 1
ATOM 664 O O . GLU A 1 89 ? -12.209 -8.006 5.372 1.00 95.00 89 GLU A O 1
ATOM 669 N N . ILE A 1 90 ? -11.763 -6.561 7.029 1.00 94.31 90 ILE A N 1
ATOM 670 C CA . ILE A 1 90 ? -10.311 -6.808 7.101 1.00 94.31 90 ILE A CA 1
ATOM 671 C C . ILE A 1 90 ? -9.956 -8.304 7.183 1.00 94.31 90 ILE A C 1
ATOM 673 O O . ILE A 1 90 ? -9.082 -8.727 6.419 1.00 94.31 90 ILE A O 1
ATOM 677 N N . PRO A 1 91 ? -10.644 -9.144 7.992 1.00 95.12 91 PRO A N 1
ATOM 678 C CA . PRO A 1 91 ? -10.318 -10.570 8.090 1.00 95.12 91 PRO A CA 1
ATOM 679 C C . PRO A 1 91 ? -10.502 -11.369 6.789 1.00 95.12 91 PRO A C 1
ATOM 681 O O . PRO A 1 91 ? -10.075 -12.519 6.714 1.00 95.12 91 PRO A O 1
ATOM 684 N N . GLN A 1 92 ? -11.149 -10.800 5.764 1.00 94.69 92 GLN A N 1
ATOM 685 C CA . GLN A 1 92 ? -11.278 -11.429 4.442 1.00 94.69 92 GLN A CA 1
ATOM 686 C C . GLN A 1 92 ? -9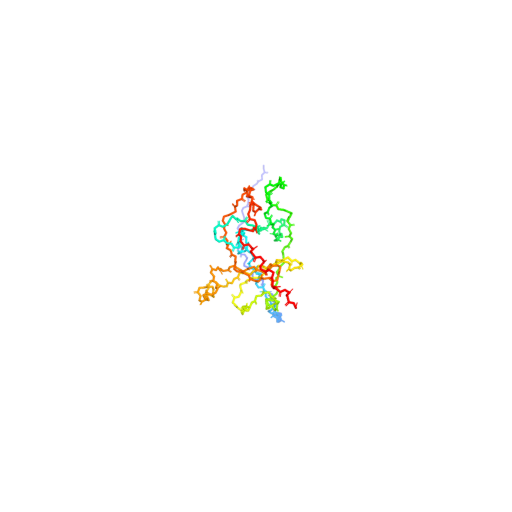.985 -11.329 3.620 1.00 94.69 92 GLN A C 1
ATOM 688 O O . GLN A 1 92 ? -9.779 -12.124 2.703 1.00 94.69 92 GLN A O 1
ATOM 693 N N . PHE A 1 93 ? -9.128 -10.357 3.945 1.00 94.44 93 PHE A N 1
ATOM 694 C CA . PHE A 1 93 ? -7.931 -10.014 3.177 1.00 94.44 93 PHE A CA 1
ATOM 695 C C . PHE A 1 93 ? -6.648 -10.296 3.956 1.00 94.44 93 PHE A C 1
ATOM 697 O O . PHE A 1 93 ? -5.688 -10.811 3.390 1.00 94.44 93 PHE A O 1
ATOM 704 N N . PHE A 1 94 ? -6.634 -9.998 5.257 1.00 93.00 94 PHE A N 1
ATOM 705 C CA . PHE A 1 94 ? -5.435 -10.062 6.087 1.00 93.00 94 PHE A CA 1
ATOM 706 C C . PHE A 1 94 ? -5.681 -10.891 7.345 1.00 93.00 94 PHE A C 1
ATOM 708 O O . PHE A 1 94 ? -6.692 -10.737 8.027 1.00 93.00 94 PHE A O 1
ATOM 715 N N . SER A 1 95 ? -4.721 -11.753 7.683 1.00 90.75 95 SER A N 1
ATOM 716 C CA . SER A 1 95 ? -4.714 -12.498 8.950 1.00 90.75 95 SER A CA 1
ATOM 717 C C . SER A 1 95 ? -4.109 -11.648 10.072 1.00 90.75 95 SER A C 1
ATOM 719 O O . SER A 1 95 ? -3.099 -12.018 10.660 1.00 90.75 95 SER A O 1
ATOM 721 N N . ILE A 1 96 ? -4.712 -10.487 10.329 1.00 89.44 96 ILE A N 1
ATOM 722 C CA . ILE A 1 96 ? -4.318 -9.531 11.370 1.00 89.44 96 ILE A CA 1
ATOM 723 C C . ILE A 1 96 ? -5.545 -9.150 12.197 1.00 89.44 96 ILE A C 1
ATOM 725 O O . ILE A 1 96 ? -6.663 -9.121 11.680 1.00 89.44 96 ILE A O 1
ATOM 729 N N . ASP A 1 97 ? -5.338 -8.858 13.479 1.00 91.75 97 ASP A N 1
ATOM 730 C CA . ASP A 1 97 ? -6.374 -8.237 14.300 1.00 91.75 97 ASP A CA 1
ATOM 731 C C . ASP A 1 97 ? -6.703 -6.839 13.734 1.00 91.75 97 ASP A C 1
ATOM 733 O O . ASP A 1 97 ? -5.802 -5.994 13.657 1.00 91.75 97 ASP A O 1
ATOM 737 N N . PRO A 1 98 ? -7.958 -6.574 13.329 1.00 93.50 98 PRO A N 1
ATOM 738 C CA . PRO A 1 98 ? -8.359 -5.280 12.791 1.00 93.50 98 PRO A CA 1
ATOM 739 C C . PRO A 1 98 ? -8.077 -4.087 13.716 1.00 93.50 98 PRO A C 1
ATOM 741 O O . PRO A 1 98 ? -7.910 -2.972 13.227 1.00 93.50 98 PRO A O 1
ATOM 744 N N . ASP A 1 99 ? -7.971 -4.298 15.032 1.00 93.00 99 ASP A N 1
ATOM 745 C CA . ASP A 1 99 ? -7.620 -3.240 15.987 1.00 93.00 99 ASP A CA 1
ATOM 746 C C . ASP A 1 99 ? -6.155 -2.785 15.863 1.00 93.00 99 ASP A C 1
ATOM 748 O O . ASP A 1 99 ? -5.787 -1.722 16.374 1.00 93.00 99 ASP A O 1
ATOM 752 N N . ASN A 1 100 ? -5.312 -3.544 15.159 1.00 93.62 100 ASN A N 1
ATOM 753 C CA . ASN A 1 100 ? -3.922 -3.194 14.861 1.00 93.62 100 ASN A CA 1
ATOM 754 C C . ASN A 1 100 ? -3.741 -2.504 13.499 1.00 93.62 100 ASN A C 1
ATOM 756 O O . ASN A 1 100 ? -2.609 -2.229 13.100 1.00 93.62 100 ASN A O 1
ATOM 760 N N . VAL A 1 101 ? -4.835 -2.199 12.798 1.00 93.88 101 VAL A N 1
ATOM 761 C CA . VAL A 1 101 ? -4.831 -1.557 11.479 1.00 93.88 101 VAL A CA 1
ATOM 762 C C . VAL A 1 101 ? -5.313 -0.113 11.605 1.00 93.88 101 VAL A C 1
ATOM 764 O O . VAL A 1 101 ? -6.334 0.144 12.241 1.00 93.88 101 VAL A O 1
ATOM 767 N N . ASP A 1 102 ? -4.578 0.833 11.020 1.00 94.38 102 ASP A N 1
ATOM 768 C CA . ASP A 1 102 ? -4.950 2.254 11.036 1.00 94.38 102 ASP A CA 1
ATOM 769 C C . ASP A 1 102 ? -5.993 2.559 9.955 1.00 94.38 102 ASP A C 1
ATOM 771 O O . ASP A 1 102 ? -6.999 3.222 10.213 1.00 94.38 102 ASP A O 1
ATOM 775 N N . ALA A 1 103 ? -5.782 2.033 8.748 1.00 95.69 103 ALA A N 1
ATOM 776 C CA . ALA A 1 103 ? -6.696 2.199 7.629 1.00 95.69 103 ALA A CA 1
ATOM 777 C C . ALA A 1 103 ? -6.537 1.069 6.606 1.00 95.69 103 ALA A C 1
ATOM 779 O O . ALA A 1 103 ? -5.480 0.442 6.504 1.00 95.69 103 ALA A O 1
ATOM 780 N N . VAL A 1 104 ? -7.589 0.836 5.816 1.00 97.12 104 VAL A N 1
ATOM 781 C CA . VAL A 1 104 ? -7.569 -0.082 4.671 1.00 97.12 104 VAL A CA 1
ATOM 782 C C . VAL A 1 104 ? -8.282 0.569 3.498 1.00 97.12 104 VAL A C 1
ATOM 784 O O . VAL A 1 104 ? -9.408 1.048 3.643 1.00 97.12 104 VAL A O 1
ATOM 787 N N . ILE A 1 105 ? -7.635 0.565 2.335 1.00 97.50 105 ILE A N 1
ATOM 788 C CA . ILE A 1 105 ? -8.215 1.025 1.072 1.00 97.50 105 ILE A CA 1
ATOM 789 C C . ILE A 1 105 ? -8.094 -0.057 0.013 1.00 97.50 105 ILE A C 1
ATOM 791 O O . ILE A 1 105 ? -7.166 -0.856 0.034 1.00 97.50 105 ILE A O 1
ATOM 795 N N . GLY A 1 106 ? -9.007 -0.102 -0.943 1.00 96.75 106 GLY A N 1
ATOM 796 C CA . GLY A 1 106 ? -8.915 -1.077 -2.020 1.00 96.75 106 GLY A CA 1
ATOM 797 C C . GLY A 1 106 ? -9.723 -0.693 -3.237 1.00 96.75 106 GLY A C 1
ATOM 798 O O . GLY A 1 106 ? -10.575 0.194 -3.190 1.00 96.75 106 GLY A O 1
ATOM 799 N N . ARG A 1 107 ? -9.466 -1.397 -4.336 1.00 96.25 107 ARG A N 1
ATOM 800 C CA . ARG A 1 107 ? -10.297 -1.299 -5.533 1.00 96.25 107 ARG A CA 1
ATOM 801 C C . ARG A 1 107 ? -11.717 -1.794 -5.229 1.00 96.25 107 ARG A C 1
ATOM 803 O O . ARG A 1 107 ? -11.870 -2.768 -4.479 1.00 96.25 107 ARG A O 1
ATOM 810 N N . PRO A 1 108 ? -12.758 -1.228 -5.866 1.00 95.94 108 PRO A N 1
ATOM 811 C CA . PRO A 1 108 ? -14.133 -1.725 -5.767 1.00 95.94 108 PRO A CA 1
ATOM 812 C C . PRO A 1 108 ? -14.295 -3.220 -6.093 1.00 95.94 108 PRO A C 1
ATOM 814 O O . PRO A 1 108 ? -15.151 -3.892 -5.528 1.00 95.94 108 PRO A O 1
ATOM 817 N N . ASP A 1 109 ? -13.450 -3.763 -6.974 1.00 94.25 109 ASP A N 1
ATOM 818 C CA . ASP A 1 109 ? -13.451 -5.182 -7.361 1.00 94.25 109 ASP A CA 1
ATOM 819 C C . ASP A 1 109 ? -12.637 -6.101 -6.433 1.00 94.25 109 ASP A C 1
ATOM 821 O O . ASP A 1 109 ? -12.636 -7.317 -6.628 1.00 94.25 109 ASP A O 1
ATOM 825 N N . ARG A 1 110 ? -11.961 -5.536 -5.422 1.00 93.56 110 ARG A N 1
ATOM 826 C CA . ARG A 1 110 ? -11.127 -6.247 -4.438 1.00 93.56 110 ARG A CA 1
ATOM 827 C C . ARG A 1 110 ? -9.947 -7.019 -5.035 1.00 93.56 110 ARG A C 1
ATOM 829 O O . ARG A 1 110 ? -9.376 -7.871 -4.357 1.00 93.56 110 ARG A O 1
ATOM 836 N N . VAL A 1 111 ? -9.550 -6.720 -6.274 1.00 91.94 111 VAL A N 1
ATOM 837 C CA . VAL A 1 111 ? -8.344 -7.310 -6.880 1.00 91.94 111 VAL A CA 1
ATOM 838 C C . VAL A 1 111 ? -7.085 -6.835 -6.157 1.00 91.94 111 VAL A C 1
ATOM 840 O O . VAL A 1 111 ? -6.142 -7.614 -6.016 1.00 91.94 111 VAL A O 1
ATOM 843 N N . LEU A 1 112 ? -7.104 -5.588 -5.671 1.00 93.88 112 LEU A N 1
ATOM 844 C CA . LEU A 1 112 ? -6.068 -4.996 -4.835 1.00 93.88 112 LEU A CA 1
ATOM 845 C C . LEU A 1 112 ? -6.690 -4.354 -3.591 1.00 93.88 112 LEU A C 1
ATOM 847 O O . LEU A 1 112 ? -7.606 -3.534 -3.700 1.00 93.88 112 LEU A O 1
ATOM 851 N N . VAL A 1 113 ? -6.170 -4.713 -2.420 1.00 96.81 113 VAL A N 1
ATOM 852 C CA . VAL A 1 113 ? -6.479 -4.076 -1.133 1.00 96.81 113 VAL A CA 1
ATOM 853 C C . VAL A 1 113 ? -5.165 -3.767 -0.427 1.00 96.81 113 VAL A C 1
ATOM 855 O O . VAL A 1 113 ? -4.291 -4.624 -0.372 1.00 96.81 113 VAL A O 1
ATOM 858 N N . LEU A 1 114 ? -5.024 -2.560 0.105 1.00 97.19 114 LEU A N 1
ATOM 859 C CA . LEU A 1 114 ? -3.875 -2.091 0.866 1.00 97.19 114 LEU A CA 1
ATOM 860 C C . LEU A 1 114 ? -4.289 -1.828 2.308 1.00 97.19 114 LEU A C 1
ATOM 862 O O . LEU A 1 114 ? -5.311 -1.187 2.550 1.00 97.19 114 LEU A O 1
ATOM 866 N N . ALA A 1 115 ? -3.478 -2.277 3.256 1.00 96.88 115 ALA A N 1
ATOM 867 C CA . ALA A 1 115 ? -3.627 -1.925 4.660 1.00 96.88 115 ALA A CA 1
ATOM 868 C C . ALA A 1 115 ? -2.373 -1.212 5.155 1.00 96.88 115 ALA A C 1
ATOM 870 O O . ALA A 1 115 ? -1.258 -1.576 4.779 1.00 96.88 115 ALA A O 1
ATOM 871 N N . HIS A 1 116 ? -2.576 -0.212 6.006 1.00 96.81 116 HIS A N 1
ATOM 872 C CA . HIS A 1 116 ? -1.519 0.372 6.818 1.00 96.81 116 HIS A CA 1
ATOM 873 C C . HIS A 1 116 ? -1.740 -0.082 8.259 1.00 96.81 116 HIS A C 1
ATOM 875 O O . HIS A 1 116 ? -2.808 0.136 8.839 1.00 96.81 116 HIS A O 1
ATOM 881 N N . VAL A 1 117 ? -0.767 -0.812 8.794 1.00 94.94 117 VAL A N 1
ATOM 882 C CA . VAL A 1 117 ? -0.801 -1.325 10.160 1.00 94.94 117 VAL A CA 1
ATOM 883 C C . VAL A 1 117 ? -0.107 -0.352 11.097 1.00 94.94 117 VAL A C 1
ATOM 885 O O . VAL A 1 117 ? 0.827 0.351 10.714 1.00 94.94 117 VAL A O 1
ATOM 888 N N . LYS A 1 118 ? -0.513 -0.373 12.365 1.00 94.00 118 LYS A N 1
ATOM 889 C CA . LYS A 1 118 ? 0.102 0.466 13.390 1.00 94.00 118 LYS A CA 1
ATOM 890 C C . LYS A 1 118 ? 1.605 0.187 13.460 1.00 94.00 118 LYS A C 1
ATOM 892 O O . LYS A 1 118 ? 1.982 -0.976 13.644 1.00 94.00 118 LYS A O 1
ATOM 897 N N . PRO A 1 119 ? 2.467 1.220 13.469 1.00 90.88 119 PRO A N 1
ATOM 898 C CA . PRO A 1 119 ? 3.914 1.046 13.605 1.00 90.88 119 PRO A CA 1
ATOM 899 C C . PRO A 1 119 ? 4.302 0.187 14.816 1.00 90.88 119 PRO A C 1
ATOM 901 O O . PRO A 1 119 ? 5.210 -0.638 14.759 1.00 90.88 119 PRO A O 1
ATOM 904 N N . ALA A 1 120 ? 3.587 0.337 15.936 1.00 90.19 120 ALA A N 1
ATOM 905 C CA . ALA A 1 120 ? 3.822 -0.460 17.140 1.00 90.19 120 ALA A CA 1
ATOM 906 C C . ALA A 1 120 ? 3.593 -1.967 16.922 1.00 90.19 120 ALA A C 1
ATOM 908 O O . ALA A 1 120 ? 4.279 -2.764 17.554 1.00 90.19 120 ALA A O 1
ATOM 909 N N . TYR A 1 121 ? 2.661 -2.345 16.040 1.00 89.31 121 TYR A N 1
ATOM 910 C CA . TYR A 1 121 ? 2.378 -3.737 15.692 1.00 89.31 121 TYR A CA 1
ATOM 911 C C . TYR A 1 121 ? 3.424 -4.297 14.718 1.00 89.31 121 TYR A C 1
ATOM 913 O O . TYR A 1 121 ? 3.998 -5.351 14.982 1.00 89.31 121 TYR A O 1
ATOM 921 N N . ALA A 1 122 ? 3.752 -3.557 13.650 1.00 88.31 122 ALA A N 1
ATOM 922 C CA . ALA A 1 122 ? 4.792 -3.960 12.695 1.00 88.31 122 ALA A CA 1
ATOM 923 C C . ALA A 1 122 ? 6.159 -4.183 13.369 1.00 88.31 122 ALA A C 1
ATOM 925 O O . ALA A 1 122 ? 6.892 -5.093 13.010 1.00 88.31 122 ALA A O 1
ATOM 926 N N . ASN A 1 123 ? 6.485 -3.405 14.406 1.00 87.12 123 ASN A N 1
ATOM 927 C CA . ASN A 1 123 ? 7.749 -3.546 15.136 1.00 87.12 123 ASN A CA 1
ATOM 928 C C . ASN A 1 123 ? 7.852 -4.802 16.023 1.00 87.12 123 ASN A C 1
ATOM 930 O O . ASN A 1 123 ? 8.957 -5.146 16.448 1.00 87.12 123 ASN A O 1
ATOM 934 N N . ILE A 1 124 ? 6.734 -5.445 16.373 1.00 86.88 124 ILE A N 1
ATOM 935 C CA . ILE A 1 124 ? 6.720 -6.604 17.286 1.00 86.88 124 ILE A CA 1
ATOM 936 C C . ILE A 1 124 ? 6.402 -7.923 16.583 1.00 86.88 124 ILE A C 1
ATOM 938 O O . ILE A 1 124 ? 6.699 -8.979 17.143 1.00 86.88 124 ILE A O 1
ATOM 942 N N . ASP A 1 125 ? 5.803 -7.877 15.392 1.00 83.94 125 ASP A N 1
ATOM 943 C CA . ASP A 1 125 ? 5.490 -9.059 14.596 1.00 83.94 125 ASP A CA 1
ATOM 944 C C . ASP A 1 125 ? 6.652 -9.366 13.636 1.00 83.94 125 ASP A C 1
ATOM 946 O O . ASP A 1 125 ? 6.835 -8.655 12.651 1.00 83.94 125 ASP A O 1
ATOM 950 N N . PRO A 1 126 ? 7.449 -10.423 13.873 1.00 81.44 126 PRO A N 1
ATOM 951 C CA . PRO A 1 126 ? 8.591 -10.748 13.020 1.00 81.44 126 PRO A CA 1
ATOM 952 C C . PRO A 1 126 ? 8.193 -11.191 11.603 1.00 81.44 126 PRO A C 1
ATOM 954 O O . PRO A 1 126 ? 9.077 -11.373 10.768 1.00 81.44 126 PRO A O 1
ATOM 957 N N . LEU A 1 127 ? 6.902 -11.421 11.336 1.00 83.12 127 LEU A N 1
ATOM 958 C CA . LEU A 1 127 ? 6.387 -11.720 9.999 1.00 83.12 127 LEU A CA 1
ATOM 959 C C . LEU A 1 127 ? 6.086 -10.453 9.188 1.00 83.12 127 LEU A C 1
ATOM 961 O O . LEU A 1 127 ? 5.838 -10.558 7.988 1.00 83.12 127 LEU A O 1
ATOM 965 N N . LEU A 1 128 ? 6.098 -9.279 9.827 1.00 84.75 128 LEU A N 1
ATOM 966 C CA . LEU A 1 128 ? 5.909 -7.987 9.186 1.00 84.75 128 LEU A CA 1
ATOM 967 C C . LEU A 1 128 ? 7.233 -7.234 9.120 1.00 84.75 128 LEU A C 1
ATOM 969 O O . LEU A 1 128 ? 7.781 -6.799 10.126 1.00 84.75 128 LEU A O 1
ATOM 973 N N . ASP A 1 129 ? 7.733 -7.038 7.910 1.00 85.38 129 ASP A N 1
ATOM 974 C CA . ASP A 1 129 ? 8.926 -6.238 7.627 1.00 85.38 129 ASP A CA 1
ATOM 975 C C . ASP A 1 129 ? 8.591 -4.832 7.097 1.00 85.38 129 ASP A C 1
ATOM 977 O O . ASP A 1 129 ? 9.480 -4.046 6.768 1.00 85.38 129 ASP A O 1
ATOM 981 N N . SER A 1 130 ? 7.300 -4.497 7.048 1.00 90.69 130 SER A N 1
ATOM 982 C CA . SER A 1 130 ? 6.762 -3.210 6.621 1.00 90.69 130 SER A CA 1
ATOM 983 C C . SER A 1 130 ? 5.435 -2.920 7.326 1.00 90.69 130 SER A C 1
ATOM 985 O O . SER A 1 130 ? 4.688 -3.829 7.688 1.00 90.69 130 SER A O 1
ATOM 987 N N . GLU A 1 131 ? 5.112 -1.635 7.472 1.00 94.75 131 GLU A N 1
ATOM 988 C CA . GLU A 1 131 ? 3.799 -1.167 7.940 1.00 94.75 131 GLU A CA 1
ATOM 989 C C . GLU A 1 131 ? 2.704 -1.303 6.870 1.00 94.75 131 GLU A C 1
ATOM 991 O O . GLU A 1 131 ? 1.529 -1.081 7.151 1.00 94.75 131 GLU A O 1
ATOM 996 N N . TYR A 1 132 ? 3.072 -1.643 5.634 1.00 95.50 132 TYR A N 1
ATOM 997 C CA . TYR A 1 132 ? 2.144 -1.724 4.515 1.00 95.50 132 TYR A CA 1
ATOM 998 C C . TYR A 1 132 ? 1.949 -3.170 4.071 1.00 95.50 132 TYR A C 1
ATOM 1000 O O . TYR A 1 132 ? 2.902 -3.905 3.807 1.00 95.50 132 TYR A O 1
ATOM 1008 N N . LEU A 1 133 ? 0.685 -3.553 3.934 1.00 95.00 133 LEU A N 1
ATOM 1009 C CA . LEU A 1 133 ? 0.262 -4.848 3.421 1.00 95.00 133 LEU A CA 1
ATOM 1010 C C . LEU A 1 133 ? -0.509 -4.663 2.124 1.00 95.00 133 LEU A C 1
ATOM 1012 O O . LEU A 1 133 ? -1.257 -3.698 1.975 1.00 95.00 133 LEU A O 1
ATOM 1016 N N . SER A 1 134 ? -0.383 -5.628 1.219 1.00 94.31 134 SER A N 1
ATOM 1017 C CA . SER A 1 134 ? -1.230 -5.739 0.038 1.00 94.31 134 SER A CA 1
ATOM 1018 C C . SER A 1 134 ? -1.875 -7.114 -0.044 1.00 94.31 134 SER A C 1
ATOM 1020 O O . SER A 1 134 ? -1.251 -8.129 0.255 1.00 94.31 134 SER A O 1
ATOM 1022 N N . TYR A 1 135 ? -3.131 -7.147 -0.463 1.00 94.38 135 TYR A N 1
ATOM 1023 C CA . TYR A 1 135 ? -3.817 -8.342 -0.917 1.00 94.38 135 TYR A CA 1
ATOM 1024 C C . TYR A 1 135 ? -4.000 -8.218 -2.423 1.00 94.38 135 TYR A C 1
ATOM 1026 O O . TYR A 1 135 ? -4.752 -7.356 -2.880 1.00 94.38 135 TYR A O 1
ATOM 1034 N N . ILE A 1 136 ? -3.293 -9.051 -3.184 1.00 87.12 136 ILE A N 1
ATOM 1035 C CA . ILE A 1 136 ? -3.303 -9.037 -4.649 1.00 87.12 136 ILE A CA 1
ATOM 1036 C C . ILE A 1 136 ? -3.575 -10.459 -5.136 1.00 87.12 136 ILE A C 1
ATOM 1038 O O . ILE A 1 136 ? -2.920 -11.404 -4.701 1.00 87.12 136 ILE A O 1
ATOM 1042 N N . TYR A 1 137 ? -4.562 -10.636 -6.019 1.00 78.69 137 TYR A N 1
ATOM 1043 C CA . TYR A 1 137 ? -4.911 -11.942 -6.610 1.00 78.69 137 TYR A CA 1
ATOM 1044 C C . TYR A 1 137 ? -5.031 -13.103 -5.601 1.00 78.69 137 TYR A C 1
ATOM 1046 O O . TYR A 1 137 ? -4.709 -14.247 -5.917 1.00 78.69 137 TYR A O 1
ATOM 1054 N N . ARG A 1 138 ? -5.572 -12.834 -4.406 1.00 78.56 138 ARG A N 1
ATOM 1055 C CA . ARG A 1 138 ? -5.775 -13.805 -3.312 1.00 78.56 138 ARG A CA 1
ATOM 1056 C C . ARG A 1 138 ? -4.563 -14.144 -2.444 1.00 78.56 138 ARG A C 1
ATOM 1058 O O . ARG A 1 138 ? -4.677 -15.030 -1.599 1.00 78.56 138 ARG A O 1
ATOM 1065 N N . GLY A 1 139 ? -3.446 -13.440 -2.601 1.00 84.62 139 GLY A N 1
ATOM 1066 C CA . GLY A 1 139 ? -2.300 -13.526 -1.697 1.00 84.62 139 GLY A CA 1
ATOM 1067 C C . GLY A 1 139 ? -2.115 -12.233 -0.909 1.00 84.62 139 GLY A C 1
ATOM 1068 O O . GLY A 1 139 ? -2.076 -11.160 -1.508 1.00 84.62 139 GLY A O 1
ATOM 1069 N N . ALA A 1 140 ? -1.984 -12.343 0.415 1.00 88.44 140 ALA A N 1
ATOM 1070 C CA . ALA A 1 140 ? -1.571 -11.238 1.274 1.00 88.44 140 ALA A CA 1
ATOM 1071 C C . ALA A 1 140 ? -0.044 -11.235 1.417 1.00 88.44 140 ALA A C 1
ATOM 1073 O O . ALA A 1 140 ? 0.529 -12.260 1.782 1.00 88.44 140 ALA A O 1
ATOM 1074 N N . ASN A 1 141 ? 0.598 -10.102 1.144 1.00 88.12 141 ASN A N 1
ATOM 1075 C CA . ASN A 1 141 ? 2.043 -9.921 1.263 1.00 88.12 141 ASN A CA 1
ATOM 1076 C C . ASN A 1 141 ? 2.357 -8.544 1.850 1.00 88.12 141 ASN A C 1
ATOM 1078 O O . ASN A 1 141 ? 1.579 -7.600 1.681 1.00 88.12 141 ASN A O 1
ATOM 1082 N N . THR A 1 142 ? 3.509 -8.418 2.501 1.00 91.38 142 THR A N 1
ATOM 1083 C CA . THR A 1 142 ? 4.075 -7.109 2.820 1.00 91.38 142 THR A CA 1
ATOM 1084 C C . THR A 1 142 ? 4.472 -6.395 1.528 1.00 91.38 142 THR A C 1
ATOM 1086 O O . THR A 1 142 ? 4.826 -7.018 0.526 1.00 91.38 142 THR A O 1
ATOM 1089 N N . ILE A 1 143 ? 4.327 -5.074 1.519 1.00 93.56 143 ILE A N 1
ATOM 1090 C CA . ILE A 1 143 ? 4.787 -4.211 0.430 1.00 93.56 143 ILE A CA 1
ATOM 1091 C C . ILE A 1 143 ? 5.598 -3.068 1.009 1.00 93.56 143 ILE A C 1
ATOM 1093 O O . ILE A 1 143 ? 5.419 -2.673 2.161 1.00 93.56 143 ILE A O 1
ATOM 1097 N N . TYR A 1 144 ? 6.464 -2.490 0.195 1.00 94.06 144 TYR A N 1
ATOM 1098 C CA . TYR A 1 144 ? 7.396 -1.465 0.635 1.00 94.06 144 TYR A CA 1
ATOM 1099 C C . TYR A 1 144 ? 7.100 -0.169 -0.080 1.00 94.06 144 TYR A C 1
ATOM 1101 O O . TYR A 1 144 ? 6.975 -0.135 -1.305 1.00 94.06 144 TYR A O 1
ATOM 1109 N N . ARG A 1 145 ? 7.012 0.908 0.696 1.00 94.75 145 ARG A N 1
ATOM 1110 C CA . ARG A 1 145 ? 6.978 2.254 0.146 1.00 94.75 145 ARG A CA 1
ATOM 1111 C C . ARG A 1 145 ? 8.372 2.606 -0.373 1.00 94.75 145 ARG A C 1
ATOM 1113 O O . ARG A 1 145 ? 9.346 2.521 0.370 1.00 94.75 145 ARG A O 1
ATOM 1120 N N . VAL A 1 146 ? 8.450 3.011 -1.632 1.00 93.44 146 VAL A N 1
ATOM 1121 C CA . VAL A 1 146 ? 9.688 3.372 -2.336 1.00 93.44 146 VAL A CA 1
ATOM 1122 C C . VAL A 1 146 ? 9.545 4.734 -3.006 1.00 93.44 146 VAL A C 1
ATOM 1124 O O . VAL A 1 146 ? 8.459 5.322 -3.036 1.00 93.44 146 VAL A O 1
ATOM 1127 N N . GLU A 1 147 ? 10.651 5.265 -3.524 1.00 91.88 147 GLU A N 1
ATOM 1128 C CA . GLU A 1 147 ? 10.613 6.488 -4.319 1.00 91.88 147 GLU A CA 1
ATOM 1129 C C . GLU A 1 147 ? 9.754 6.281 -5.571 1.00 91.88 147 GLU A C 1
ATOM 1131 O O . GLU A 1 147 ? 9.853 5.264 -6.260 1.00 91.88 147 GLU A O 1
ATOM 1136 N N . CYS A 1 148 ? 8.897 7.257 -5.862 1.00 90.94 148 CYS A N 1
ATO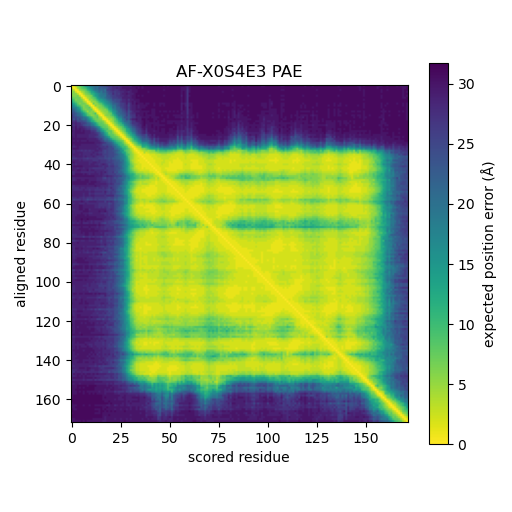M 1137 C CA . CYS A 1 148 ? 8.190 7.286 -7.130 1.00 90.94 148 CYS A CA 1
ATOM 1138 C C . CYS A 1 148 ? 9.171 7.627 -8.245 1.00 90.94 148 CYS A C 1
ATOM 1140 O O . CYS A 1 148 ? 9.848 8.654 -8.186 1.00 90.94 148 CYS A O 1
ATOM 1142 N N . ASP A 1 149 ? 9.201 6.800 -9.282 1.00 84.44 149 ASP A N 1
ATOM 1143 C CA . ASP A 1 149 ? 9.994 7.054 -10.470 1.00 84.44 149 ASP A CA 1
ATOM 1144 C C . ASP A 1 149 ? 9.115 7.005 -11.724 1.00 84.44 149 ASP A C 1
ATOM 1146 O O . ASP A 1 149 ? 8.282 6.113 -11.900 1.00 84.44 149 ASP A O 1
ATOM 1150 N N . ASP A 1 150 ? 9.325 7.976 -12.611 1.00 80.81 150 ASP A N 1
ATOM 1151 C CA . ASP A 1 150 ? 8.631 8.061 -13.896 1.00 80.81 150 ASP A CA 1
ATOM 1152 C C . ASP A 1 150 ? 9.440 7.391 -15.021 1.00 80.81 150 ASP A C 1
ATOM 1154 O O . ASP A 1 150 ? 9.356 7.769 -16.193 1.00 80.81 150 ASP A O 1
ATOM 1158 N N . VAL A 1 151 ? 10.277 6.408 -14.676 1.00 78.94 151 VAL A N 1
ATOM 1159 C CA . VAL A 1 151 ? 11.084 5.674 -15.647 1.00 78.94 151 VAL A CA 1
ATOM 1160 C C . VAL A 1 151 ? 10.361 4.392 -16.011 1.00 78.94 151 VAL A C 1
ATOM 1162 O O . VAL A 1 151 ? 10.048 3.574 -15.154 1.00 78.94 151 VAL A O 1
ATOM 1165 N N . ASN A 1 152 ? 10.149 4.178 -17.307 1.00 69.94 152 ASN A N 1
ATOM 1166 C CA . ASN A 1 152 ? 9.695 2.889 -17.808 1.00 69.94 152 ASN A CA 1
ATOM 1167 C C . ASN A 1 152 ? 10.781 1.837 -17.576 1.00 69.94 152 ASN A C 1
ATOM 1169 O O . ASN A 1 152 ? 11.749 1.739 -18.331 1.00 69.94 152 ASN A O 1
ATOM 1173 N N . THR A 1 153 ? 10.625 1.068 -16.507 1.00 63.09 153 THR A N 1
ATOM 1174 C CA . THR A 1 153 ? 11.442 -0.098 -16.214 1.00 63.09 153 THR A CA 1
ATOM 1175 C C . THR A 1 153 ? 10.847 -1.300 -16.934 1.00 63.09 153 THR A C 1
ATOM 1177 O O . THR A 1 153 ? 9.631 -1.471 -17.014 1.00 63.09 153 THR A O 1
ATOM 1180 N N . ASP A 1 154 ? 11.698 -2.134 -17.525 1.00 61.25 154 ASP A N 1
ATOM 1181 C CA . ASP A 1 154 ? 11.242 -3.371 -18.151 1.00 61.25 154 ASP A CA 1
ATOM 1182 C C . ASP A 1 154 ? 10.983 -4.420 -17.061 1.00 61.25 154 ASP A C 1
ATOM 1184 O O . ASP A 1 154 ? 11.801 -5.301 -16.807 1.00 61.25 154 ASP A O 1
ATOM 1188 N N . ILE A 1 155 ? 9.844 -4.286 -16.374 1.00 58.88 155 ILE A N 1
ATOM 1189 C CA . ILE A 1 155 ? 9.379 -5.216 -15.328 1.00 58.88 155 ILE A CA 1
ATOM 1190 C C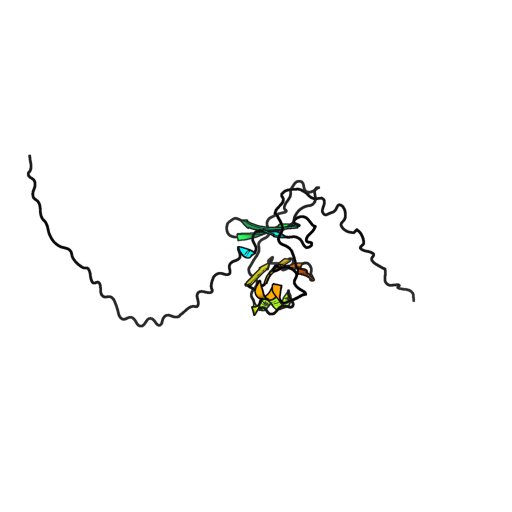 . ILE A 1 155 ? 9.159 -6.624 -15.930 1.00 58.88 155 ILE A C 1
ATOM 1192 O O . ILE A 1 155 ? 9.204 -7.633 -15.233 1.00 58.88 155 ILE A O 1
ATOM 1196 N N . LEU A 1 156 ? 8.993 -6.710 -17.257 1.00 55.12 156 LEU A N 1
ATOM 1197 C CA . LEU A 1 156 ? 8.831 -7.951 -18.013 1.00 55.12 156 LEU A CA 1
ATOM 1198 C C . LEU A 1 156 ? 10.128 -8.460 -18.658 1.00 55.12 156 LEU A C 1
ATOM 1200 O O . LEU A 1 156 ? 10.093 -9.511 -19.298 1.00 55.12 156 LEU A O 1
ATOM 1204 N N . ALA A 1 157 ? 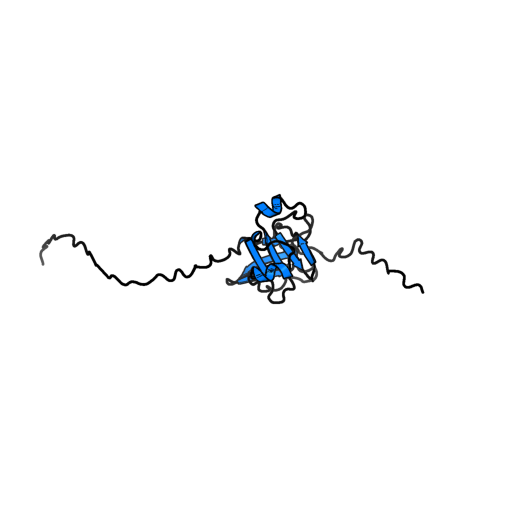11.273 -7.790 -18.483 1.00 55.53 157 ALA A N 1
ATOM 1205 C CA . ALA A 1 157 ? 12.555 -8.317 -18.960 1.00 55.53 157 ALA A CA 1
ATOM 1206 C C . ALA A 1 157 ? 12.936 -9.617 -18.241 1.00 55.53 157 ALA A C 1
ATOM 1208 O O . ALA A 1 157 ? 13.755 -10.382 -18.754 1.00 55.53 157 ALA A O 1
ATOM 1209 N N . ASN A 1 158 ? 12.364 -9.878 -17.057 1.00 48.47 158 ASN A N 1
ATOM 1210 C CA . ASN A 1 158 ? 12.626 -11.108 -16.321 1.00 48.47 158 ASN A CA 1
ATOM 1211 C C . ASN A 1 158 ? 11.479 -11.535 -15.375 1.00 48.47 158 ASN A C 1
ATOM 1213 O O . ASN A 1 158 ? 11.684 -11.630 -14.168 1.00 48.47 158 ASN A O 1
ATOM 1217 N N . PRO A 1 159 ? 10.276 -11.856 -15.885 1.00 51.81 159 PRO A N 1
ATOM 1218 C CA . PRO A 1 159 ? 9.126 -12.187 -15.044 1.00 51.81 159 PRO A CA 1
ATOM 1219 C C . PRO A 1 159 ? 9.212 -13.606 -14.442 1.00 51.81 159 PRO A C 1
ATOM 1221 O O . PRO A 1 159 ? 8.346 -14.006 -13.670 1.00 51.81 159 PRO A O 1
ATOM 1224 N N . HIS A 1 160 ? 10.244 -14.386 -14.805 1.00 48.22 160 HIS A N 1
ATOM 1225 C CA . HIS A 1 160 ? 10.400 -15.802 -14.455 1.00 48.22 160 HIS A CA 1
ATOM 1226 C C . HIS A 1 160 ? 11.865 -16.263 -14.327 1.00 48.22 160 HIS A C 1
ATOM 1228 O O . HIS A 1 160 ? 12.174 -17.395 -14.708 1.00 48.22 160 HIS A O 1
ATOM 1234 N N . ALA A 1 161 ? 12.792 -15.464 -13.790 1.00 43.88 161 ALA A N 1
ATOM 1235 C CA . ALA A 1 161 ? 14.077 -16.034 -13.366 1.00 43.88 161 ALA A CA 1
ATOM 1236 C C . ALA A 1 161 ? 13.848 -16.983 -12.169 1.00 43.88 161 ALA A C 1
ATOM 1238 O O . ALA A 1 161 ? 13.996 -16.592 -11.019 1.00 43.88 161 ALA A O 1
ATOM 1239 N N . ASN A 1 162 ? 13.486 -18.235 -12.478 1.00 44.00 162 ASN A N 1
ATOM 1240 C CA . ASN A 1 162 ? 13.230 -19.388 -11.602 1.00 44.00 162 ASN A CA 1
ATOM 1241 C C . ASN A 1 162 ? 11.796 -19.632 -11.096 1.00 44.00 162 ASN A C 1
ATOM 1243 O O . ASN A 1 162 ? 11.626 -20.077 -9.964 1.00 44.00 162 ASN A O 1
ATOM 1247 N N . ILE A 1 163 ? 10.766 -19.515 -11.944 1.00 42.91 163 ILE A N 1
ATOM 1248 C CA . ILE A 1 163 ? 9.575 -20.361 -11.724 1.00 42.91 163 ILE A CA 1
ATOM 1249 C C . ILE A 1 163 ? 9.804 -21.698 -12.437 1.00 42.91 163 ILE A C 1
ATOM 1251 O O . ILE A 1 163 ? 9.453 -21.872 -13.602 1.00 42.91 163 ILE A O 1
ATOM 1255 N N . VAL A 1 164 ? 10.433 -22.644 -11.736 1.00 47.78 164 VAL A N 1
ATOM 1256 C CA . VAL A 1 164 ? 10.407 -24.060 -12.124 1.00 47.78 164 VAL A CA 1
ATOM 1257 C C . VAL A 1 164 ? 9.063 -24.610 -11.662 1.00 47.78 164 VAL A C 1
ATOM 1259 O O . VAL A 1 164 ? 8.868 -24.880 -10.481 1.00 47.78 164 VAL A O 1
ATOM 1262 N N . ILE A 1 165 ? 8.108 -24.739 -12.583 1.00 49.34 165 ILE A N 1
ATOM 1263 C CA . ILE A 1 165 ? 6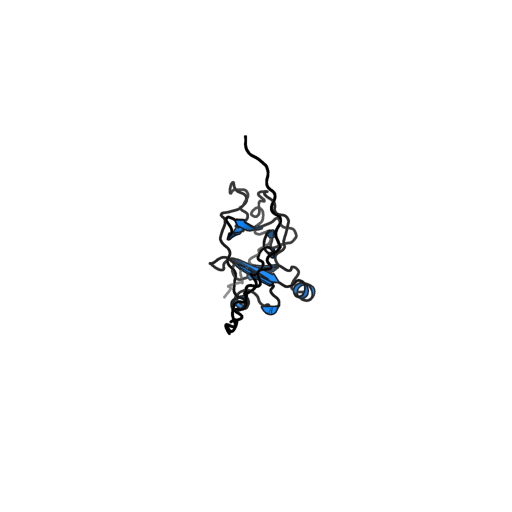.922 -25.559 -12.333 1.00 49.34 165 ILE A CA 1
ATOM 1264 C C . ILE A 1 165 ? 7.367 -27.008 -12.520 1.00 49.34 165 ILE A C 1
ATOM 1266 O O . ILE A 1 165 ? 7.387 -27.520 -13.640 1.00 49.34 165 ILE A O 1
ATOM 1270 N N . ASP A 1 166 ? 7.774 -27.656 -11.429 1.00 43.25 166 ASP A N 1
ATOM 1271 C CA . ASP A 1 166 ? 7.913 -29.107 -11.418 1.00 43.25 166 ASP A CA 1
ATOM 1272 C C . ASP A 1 166 ? 6.520 -29.696 -11.648 1.00 43.25 166 ASP A C 1
ATOM 1274 O O . ASP A 1 166 ? 5.641 -29.639 -10.785 1.00 43.25 166 ASP A O 1
ATOM 1278 N N . ASN A 1 167 ? 6.301 -30.231 -12.850 1.00 44.25 167 ASN A N 1
ATOM 1279 C CA . ASN A 1 167 ? 5.131 -31.044 -13.133 1.00 44.25 167 ASN A CA 1
ATOM 1280 C C . ASN A 1 167 ? 5.138 -32.210 -12.143 1.00 44.25 167 ASN A C 1
ATOM 1282 O O . ASN A 1 167 ? 5.973 -33.113 -12.237 1.00 44.25 167 ASN A O 1
ATOM 1286 N N . VAL A 1 168 ? 4.218 -32.174 -11.180 1.00 53.31 168 VAL A N 1
ATOM 1287 C CA . VAL A 1 168 ? 3.980 -33.298 -10.283 1.00 53.31 168 VAL A CA 1
ATOM 1288 C C . VAL A 1 168 ? 3.604 -34.483 -11.164 1.00 53.31 168 VAL A C 1
ATOM 1290 O O . VAL A 1 168 ? 2.640 -34.452 -11.922 1.00 53.31 168 VAL A O 1
ATOM 1293 N N . ASN A 1 169 ? 4.466 -35.484 -11.104 1.00 46.97 169 ASN A N 1
ATOM 1294 C CA . ASN A 1 169 ? 4.495 -36.687 -11.910 1.00 46.97 169 ASN A CA 1
ATOM 1295 C C . ASN A 1 169 ? 3.134 -37.419 -11.923 1.00 46.97 169 ASN A C 1
ATOM 1297 O O . ASN A 1 169 ? 2.832 -38.166 -10.994 1.00 46.97 169 ASN A O 1
ATOM 1301 N N . GLU A 1 170 ? 2.332 -37.258 -12.981 1.00 52.31 170 GLU A N 1
ATOM 1302 C CA . GLU A 1 170 ? 1.264 -38.210 -13.313 1.00 52.31 170 GLU A CA 1
ATOM 1303 C C . GLU A 1 170 ? 1.881 -39.413 -14.037 1.00 52.31 170 GLU A C 1
ATOM 1305 O O . GLU A 1 170 ? 1.848 -39.525 -15.261 1.00 52.31 170 GLU A O 1
ATOM 1310 N N . SER A 1 171 ? 2.480 -40.314 -13.261 1.00 46.75 171 SER A N 1
ATOM 1311 C CA . SER A 1 171 ? 2.775 -41.676 -13.709 1.00 46.75 171 SER A CA 1
ATOM 1312 C C . SER A 1 171 ? 1.929 -42.644 -12.882 1.00 46.75 171 SER A C 1
ATOM 1314 O O . SER A 1 171 ? 2.250 -42.916 -11.724 1.00 46.75 171 SER A O 1
ATOM 1316 N N . LEU A 1 172 ? 0.834 -43.116 -13.486 1.00 43.41 172 LEU A N 1
ATOM 1317 C CA . LEU A 1 172 ? 0.160 -44.378 -13.156 1.00 43.41 172 LEU A CA 1
ATOM 1318 C C . LEU A 1 172 ? 0.881 -45.535 -13.857 1.00 43.41 172 LEU A C 1
ATOM 1320 O O . LEU A 1 172 ? 1.258 -45.352 -15.037 1.00 43.41 172 LEU A O 1
#

Mean predicted aligned error: 14.18 Å

Foldseek 3Di:
DDDDDDDDDDDDDDPDDDDPDPPPPPPPPPPPPQDPVVQAAFKDQDPPDAGQKGWDADPNFIWMWGADAPPPVFGTDDTAGKDWDDLVCCVVFDPDNSVQWSTKIDGPVRQKIKTFGHPVVLVPDPQRPHRMWMRHPNDIGHMDGDHDDRDRDRCVVPPCPDPPPPPPDPDD

pLDDT: mean 78.24, std 20.76, range [37.44, 98.0]

Sequence (172 aa):
MCLPVGIAVSSALFLSACNDSNIQADTGMVEAAIDLSVFEGCYTVSHDEPAQIKVSQQDGSWVMQMKEPASAKRVWDDAEPLEVIKNSEIPQFFSIDPDNVDAVIGRPDRVLVLAHVKPAYANIDPLLDSEYLSYIYRGANTIYRVECDDVNTDILANPHANIVIDNVNESL

Secondary structure (DSSP, 8-state):
-------------------------------PPP--GGG-EEEESSTTSPP-EEEEEETTEEEEEEBPPGGGSSSB-PPEE-EEPPGGGGGGT-SS-GGGEEEEEE-TTSSEEEEEE-HHHHTT-TT-SSSEEEEETTEEEEEEEE--------TTSSTTTT----------

Solvent-accessible surface area (backbone atoms only — not comparable to full-atom values): 10937 Å² total; per-residue (Å²): 142,84,85,90,81,89,81,90,83,80,90,76,85,82,81,79,85,82,73,98,66,94,66,78,74,74,75,68,74,74,72,73,78,77,75,63,71,83,60,54,46,16,27,19,81,45,92,91,49,71,50,43,38,38,31,44,78,54,97,93,39,48,26,37,26,45,53,32,44,55,85,65,85,45,41,58,52,73,80,40,62,45,43,80,52,56,68,92,54,40,69,80,59,39,104,57,66,55,91,49,44,74,46,36,38,22,34,91,84,59,52,40,33,39,36,37,38,34,64,78,49,31,75,70,39,92,90,36,94,38,45,31,36,35,25,46,87,92,44,66,44,60,30,40,82,47,72,75,69,89,66,56,49,61,70,72,78,63,79,58,90,77,74,77,80,75,75,79,78,90,76,131